Protein AF-A0A7V9KRQ6-F1 (afdb_monomer_lite)

Structure (mmCIF, N/CA/C/O backbone):
data_AF-A0A7V9KRQ6-F1
#
_entry.id   AF-A0A7V9KRQ6-F1
#
loop_
_atom_site.group_PDB
_atom_site.id
_atom_site.type_symbol
_atom_site.label_atom_id
_atom_site.label_alt_id
_atom_site.label_comp_id
_atom_site.label_asym_id
_atom_site.label_entity_id
_atom_site.label_seq_id
_atom_site.pdbx_PDB_ins_code
_atom_site.Cartn_x
_atom_site.Cartn_y
_atom_site.Cartn_z
_atom_site.occupancy
_atom_site.B_iso_or_equiv
_atom_site.auth_seq_id
_atom_site.auth_comp_id
_atom_site.auth_asym_id
_atom_site.auth_atom_id
_atom_site.pdbx_PDB_model_num
ATOM 1 N N . MET A 1 1 ? -19.662 10.108 9.192 1.00 60.44 1 MET A N 1
ATOM 2 C CA . MET A 1 1 ? -18.984 8.832 8.853 1.00 60.44 1 MET A CA 1
ATOM 3 C C . MET A 1 1 ? -18.517 8.176 10.143 1.00 60.44 1 MET A C 1
ATOM 5 O O . MET A 1 1 ? -18.017 8.896 10.993 1.00 60.44 1 MET A O 1
ATOM 9 N N . SER A 1 2 ? -18.672 6.861 10.329 1.00 86.44 2 SER A N 1
ATOM 10 C CA . SER A 1 2 ? -18.027 6.207 11.477 1.00 86.44 2 SER A CA 1
ATOM 11 C C . SER A 1 2 ? -16.511 6.175 11.256 1.00 86.44 2 SER A C 1
ATOM 13 O O . SER A 1 2 ? -16.066 5.881 10.147 1.00 86.44 2 SER A O 1
ATOM 15 N N . LEU A 1 3 ? -15.717 6.465 12.291 1.00 87.00 3 LEU A N 1
ATOM 16 C CA . LEU A 1 3 ? -14.243 6.459 12.225 1.00 87.00 3 LEU A CA 1
ATOM 17 C C . LEU A 1 3 ? -13.695 5.121 11.699 1.00 87.00 3 LEU A C 1
ATOM 19 O O . LEU A 1 3 ? -12.735 5.085 10.937 1.00 87.00 3 LEU A O 1
ATOM 23 N N . ARG A 1 4 ? -14.402 4.024 11.983 1.00 90.81 4 ARG A N 1
ATOM 24 C CA . ARG A 1 4 ? -14.142 2.709 11.392 1.00 90.81 4 ARG A CA 1
ATOM 25 C C . ARG A 1 4 ? -14.237 2.696 9.862 1.00 90.81 4 ARG A C 1
ATOM 27 O O . ARG A 1 4 ? -13.373 2.115 9.218 1.00 90.81 4 ARG A O 1
ATOM 34 N N . ARG A 1 5 ? -15.277 3.294 9.267 1.00 91.06 5 ARG A N 1
ATOM 35 C CA . ARG A 1 5 ? -15.410 3.365 7.798 1.00 91.06 5 ARG A CA 1
ATOM 36 C C . ARG A 1 5 ? -14.285 4.195 7.188 1.00 91.06 5 ARG A C 1
ATOM 38 O O . ARG A 1 5 ? -13.767 3.795 6.156 1.00 91.06 5 ARG A O 1
ATOM 45 N N . LEU A 1 6 ? -13.895 5.285 7.853 1.00 92.25 6 LEU A N 1
ATOM 46 C CA . LEU A 1 6 ? -12.778 6.125 7.421 1.00 92.25 6 LEU A CA 1
ATOM 47 C C . LEU A 1 6 ? -11.448 5.351 7.415 1.00 92.25 6 LEU A C 1
ATOM 49 O O . LEU A 1 6 ? -10.707 5.417 6.440 1.00 92.25 6 LEU A O 1
ATOM 53 N N . ALA A 1 7 ? -11.166 4.574 8.465 1.00 92.69 7 ALA A N 1
ATOM 54 C CA . ALA A 1 7 ? -9.954 3.755 8.535 1.00 92.69 7 ALA A CA 1
ATOM 55 C C . ALA A 1 7 ? -9.872 2.749 7.371 1.00 92.69 7 ALA A C 1
ATOM 57 O O . ALA A 1 7 ? -8.847 2.647 6.703 1.00 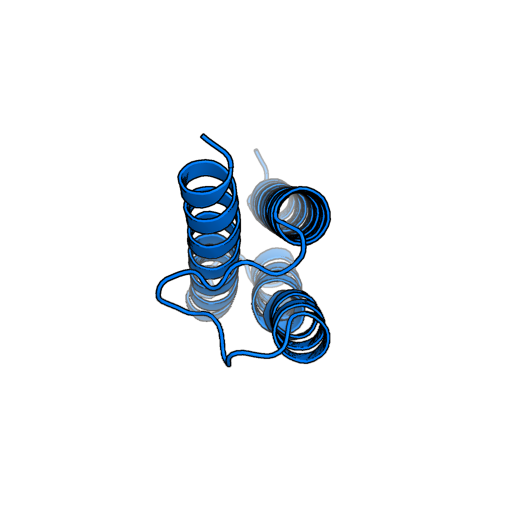92.69 7 ALA A O 1
ATOM 58 N N . TRP A 1 8 ? -10.975 2.055 7.074 1.00 94.88 8 TRP A N 1
ATOM 59 C CA . TRP A 1 8 ? -11.027 1.102 5.961 1.00 94.88 8 TRP A CA 1
ATOM 60 C C . TRP A 1 8 ? -11.016 1.768 4.582 1.00 94.88 8 TRP A C 1
ATOM 62 O O . TRP A 1 8 ? -10.435 1.209 3.656 1.00 94.88 8 TRP A O 1
ATOM 72 N N . SER A 1 9 ? -11.606 2.959 4.423 1.00 95.50 9 SER A N 1
ATOM 73 C CA . SER A 1 9 ? -11.515 3.696 3.157 1.00 95.50 9 SER A CA 1
ATOM 74 C C . SER A 1 9 ? -10.098 4.191 2.890 1.00 95.50 9 SER A C 1
ATOM 76 O O . SER A 1 9 ? -9.633 4.103 1.759 1.00 95.50 9 SER A O 1
ATOM 78 N N . LEU A 1 10 ? -9.395 4.664 3.924 1.00 94.94 10 LEU A N 1
ATOM 79 C CA . LEU A 1 10 ? -7.992 5.057 3.802 1.00 94.94 10 LEU A CA 1
ATOM 80 C C . LEU A 1 10 ? -7.108 3.850 3.489 1.00 94.94 10 LEU A C 1
ATOM 82 O O . LEU A 1 10 ? -6.258 3.939 2.615 1.00 94.94 10 LEU A O 1
ATOM 86 N N . TRP A 1 11 ? -7.357 2.703 4.124 1.00 97.69 11 TRP A N 1
ATOM 87 C CA . TRP A 1 11 ? -6.672 1.461 3.771 1.00 97.69 11 TRP A CA 1
ATOM 88 C C . TRP A 1 11 ? -6.903 1.070 2.306 1.00 97.69 11 TRP A C 1
ATOM 90 O O . TRP A 1 11 ? -5.951 0.749 1.600 1.00 97.69 11 TRP A O 1
ATOM 100 N N . GLY A 1 12 ? -8.147 1.158 1.823 1.00 97.12 12 GLY A N 1
ATOM 101 C CA . GLY A 1 12 ? -8.467 0.914 0.415 1.00 97.12 12 GLY A CA 1
ATOM 102 C C . GLY A 1 12 ? -7.746 1.880 -0.530 1.00 97.12 12 GLY A C 1
ATOM 103 O O . GLY A 1 12 ? -7.276 1.460 -1.585 1.00 97.12 12 GLY A O 1
ATOM 104 N N . ALA A 1 13 ? -7.592 3.147 -0.132 1.00 97.19 13 ALA A N 1
ATOM 105 C CA . ALA A 1 13 ? -6.787 4.116 -0.872 1.00 97.19 13 ALA A CA 1
ATOM 106 C C . ALA A 1 13 ? -5.304 3.715 -0.909 1.00 97.19 13 ALA A C 1
ATOM 108 O O . ALA A 1 13 ? -4.710 3.757 -1.983 1.00 97.19 13 ALA A O 1
ATOM 109 N N . CYS A 1 14 ? -4.726 3.251 0.208 1.00 97.19 14 CYS A N 1
ATOM 110 C CA . CYS A 1 14 ? -3.357 2.725 0.227 1.00 97.19 14 CYS A CA 1
ATOM 111 C C . CYS A 1 14 ? -3.192 1.569 -0.765 1.00 97.19 14 CYS A C 1
ATOM 113 O O . CYS A 1 14 ? -2.271 1.589 -1.570 1.00 97.19 14 CYS A O 1
ATOM 115 N N . VAL A 1 15 ? -4.114 0.598 -0.759 1.00 97.69 15 VAL A N 1
ATOM 116 C CA . VAL A 1 15 ? -4.089 -0.533 -1.702 1.00 97.69 15 VAL A CA 1
ATOM 117 C C . VAL A 1 15 ? -4.162 -0.046 -3.150 1.00 97.69 15 VAL A C 1
ATOM 119 O O . VAL A 1 15 ? -3.380 -0.496 -3.984 1.00 97.69 15 VAL A O 1
ATOM 122 N N . GLY A 1 16 ? -5.065 0.889 -3.454 1.00 97.75 16 GLY A N 1
ATOM 123 C CA . GLY A 1 16 ? -5.194 1.460 -4.796 1.00 97.75 16 GLY A CA 1
ATOM 124 C C . GLY A 1 16 ? -3.923 2.169 -5.268 1.00 97.75 16 GLY A C 1
ATOM 125 O O . GLY A 1 16 ? -3.503 1.977 -6.406 1.00 97.75 16 GLY A O 1
ATOM 126 N N . LEU A 1 17 ? -3.279 2.936 -4.388 1.00 96.50 17 LEU A N 1
ATOM 127 C CA . LEU A 1 17 ? -2.026 3.631 -4.686 1.00 96.50 17 LEU A CA 1
ATOM 128 C C . LEU A 1 17 ? -0.859 2.661 -4.878 1.00 96.50 17 LEU A C 1
ATOM 130 O O . LEU A 1 17 ? -0.113 2.805 -5.840 1.00 96.50 17 LEU A O 1
ATOM 134 N N . THR A 1 18 ? -0.740 1.627 -4.040 1.00 95.31 18 THR A N 1
ATOM 135 C CA . THR A 1 18 ? 0.271 0.577 -4.230 1.00 95.31 18 THR A CA 1
ATOM 136 C C . THR A 1 18 ? 0.075 -0.138 -5.567 1.00 95.31 18 THR A C 1
ATOM 138 O O . THR A 1 18 ? 1.040 -0.358 -6.292 1.00 95.31 18 THR A O 1
ATOM 141 N N . LEU A 1 19 ? -1.167 -0.457 -5.947 1.00 96.81 19 LEU A N 1
ATOM 142 C CA . LEU A 1 19 ? -1.451 -1.040 -7.262 1.00 96.81 19 LEU A CA 1
ATOM 143 C C . LEU A 1 19 ? -1.072 -0.092 -8.405 1.00 96.81 19 LEU A C 1
ATOM 145 O O . LEU A 1 19 ? -0.502 -0.545 -9.394 1.00 96.81 19 LEU A O 1
ATOM 149 N N . ALA A 1 20 ? -1.341 1.209 -8.272 1.00 95.62 20 ALA A N 1
ATOM 150 C CA . ALA A 1 20 ? -0.919 2.203 -9.256 1.00 95.62 20 ALA A CA 1
ATOM 151 C C . ALA A 1 20 ? 0.614 2.271 -9.380 1.00 95.62 20 ALA A C 1
ATOM 153 O O . ALA A 1 20 ? 1.127 2.261 -10.497 1.00 95.62 20 ALA A O 1
ATOM 154 N N . GLY A 1 21 ? 1.342 2.259 -8.258 1.00 92.62 21 GLY A N 1
ATOM 155 C CA . GLY A 1 21 ? 2.808 2.181 -8.235 1.00 92.62 21 GLY A CA 1
ATOM 156 C C . GLY A 1 21 ? 3.337 0.947 -8.968 1.00 92.62 21 GLY A C 1
ATOM 157 O O . GLY A 1 21 ? 4.184 1.069 -9.850 1.00 92.62 21 GLY A O 1
ATOM 158 N N . LEU A 1 22 ? 2.757 -0.232 -8.711 1.00 92.62 22 LEU A N 1
ATOM 159 C CA . LEU A 1 22 ? 3.117 -1.469 -9.416 1.00 92.62 22 LEU A CA 1
ATOM 160 C C . LEU A 1 22 ? 2.835 -1.400 -10.922 1.00 92.62 22 LEU A C 1
ATOM 162 O O . LEU A 1 22 ? 3.633 -1.889 -11.721 1.00 92.62 22 LEU A O 1
ATOM 166 N N . VAL A 1 23 ? 1.719 -0.789 -11.329 1.00 94.44 23 VAL A N 1
ATOM 167 C CA . VAL A 1 23 ? 1.415 -0.571 -12.750 1.00 94.44 23 VAL A CA 1
ATOM 168 C C . VAL A 1 23 ? 2.476 0.321 -13.386 1.00 94.44 23 VAL A C 1
ATOM 170 O O . VAL A 1 23 ? 3.008 -0.038 -14.435 1.00 94.44 23 VAL A O 1
ATOM 173 N N . PHE A 1 24 ? 2.838 1.437 -12.749 1.00 92.44 24 PHE A N 1
ATOM 174 C CA . PHE A 1 24 ? 3.893 2.308 -13.264 1.00 92.44 24 PHE A CA 1
ATOM 175 C C . PHE A 1 24 ? 5.247 1.613 -13.312 1.00 92.44 24 PHE A C 1
ATOM 177 O O . PHE A 1 24 ? 5.937 1.741 -14.312 1.00 92.44 24 PHE A O 1
ATOM 184 N N . LEU A 1 25 ? 5.606 0.817 -12.306 1.00 89.75 25 LEU A N 1
ATOM 185 C CA . LEU A 1 25 ? 6.841 0.034 -12.306 1.00 89.75 25 LEU A CA 1
ATOM 186 C C . LEU A 1 25 ? 6.946 -0.880 -13.540 1.00 89.75 25 LEU A C 1
ATOM 188 O O . LEU A 1 25 ? 8.009 -0.965 -14.161 1.00 89.75 25 LEU A O 1
ATOM 192 N N . VAL A 1 26 ? 5.839 -1.533 -13.912 1.00 90.69 26 VAL A N 1
ATOM 193 C CA . VAL A 1 26 ? 5.756 -2.372 -15.117 1.00 90.69 26 VAL A CA 1
ATOM 194 C C . VAL A 1 26 ? 5.840 -1.525 -16.388 1.00 90.69 26 VAL A C 1
ATOM 196 O O . VAL A 1 26 ? 6.612 -1.863 -17.284 1.00 90.69 26 VAL A O 1
ATOM 199 N N . LEU A 1 27 ? 5.088 -0.421 -16.468 1.00 91.62 27 LEU A N 1
ATOM 200 C CA . LEU A 1 27 ? 5.079 0.474 -17.636 1.00 91.62 27 LEU A CA 1
ATOM 201 C C . LEU A 1 27 ? 6.442 1.125 -17.891 1.00 91.62 27 LEU A C 1
ATOM 203 O O . LEU A 1 27 ? 6.860 1.271 -19.035 1.00 91.62 27 LEU A O 1
ATOM 207 N N . ASN A 1 28 ? 7.152 1.453 -16.819 1.00 89.06 28 ASN A N 1
ATOM 208 C CA . ASN A 1 28 ? 8.472 2.066 -16.830 1.00 89.06 28 ASN A CA 1
ATOM 209 C C . ASN A 1 28 ? 9.589 1.063 -17.166 1.00 89.06 28 ASN A C 1
ATOM 211 O O . ASN A 1 28 ? 10.754 1.438 -17.278 1.00 89.06 28 ASN A 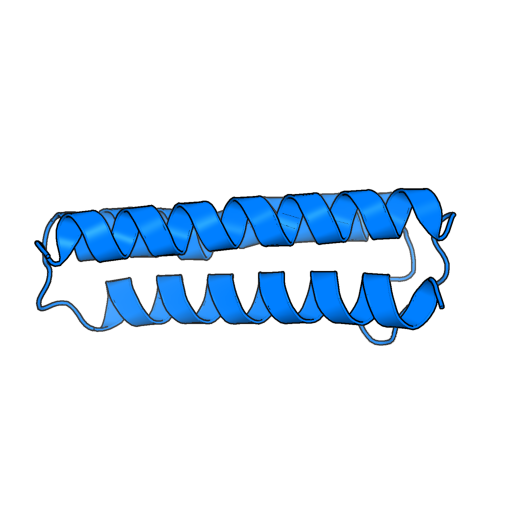O 1
ATOM 215 N N . GLY A 1 29 ? 9.273 -0.229 -17.313 1.00 81.38 29 GLY A N 1
ATOM 216 C CA . GLY A 1 29 ? 10.266 -1.260 -17.616 1.00 81.38 29 GLY A CA 1
ATOM 217 C C . GLY A 1 29 ? 11.352 -1.385 -16.542 1.00 81.38 29 GLY A C 1
ATOM 218 O O . GLY A 1 29 ? 12.462 -1.825 -16.835 1.00 81.38 29 GLY A O 1
ATOM 219 N N . GLY A 1 30 ? 11.056 -0.970 -15.306 1.00 70.62 30 GLY A N 1
ATOM 220 C CA . GLY A 1 30 ? 12.030 -0.943 -14.221 1.00 70.62 30 GLY A CA 1
ATOM 221 C C . GLY A 1 30 ? 13.042 0.206 -14.280 1.00 70.62 30 GLY A C 1
ATOM 222 O O . GLY A 1 30 ? 14.110 0.080 -13.673 1.00 70.62 30 GLY A O 1
ATOM 223 N N . THR A 1 31 ? 12.757 1.314 -14.984 1.00 75.75 31 THR A N 1
ATOM 224 C CA . THR A 1 31 ? 13.553 2.540 -14.813 1.00 75.75 31 THR A CA 1
ATOM 225 C C . THR A 1 31 ? 13.571 2.953 -13.345 1.00 75.75 31 THR A C 1
ATOM 227 O O . THR A 1 31 ? 12.564 2.948 -12.637 1.00 75.75 31 THR A O 1
ATOM 230 N N . ARG A 1 32 ? 14.773 3.282 -12.873 1.00 75.12 32 ARG A N 1
ATOM 231 C CA . ARG A 1 32 ? 15.015 3.618 -11.473 1.00 75.12 32 ARG A CA 1
ATOM 232 C C . ARG A 1 32 ? 14.497 5.022 -11.189 1.00 75.12 32 ARG A C 1
ATOM 234 O O . ARG A 1 32 ? 14.922 5.975 -11.835 1.00 75.12 32 ARG A O 1
ATOM 241 N N . HIS A 1 33 ? 13.638 5.143 -10.187 1.00 76.56 33 HIS A N 1
ATOM 242 C CA . HIS A 1 33 ? 13.306 6.420 -9.556 1.00 76.56 33 HIS A CA 1
ATOM 243 C C . HIS A 1 33 ? 14.145 6.622 -8.285 1.00 76.56 33 HIS A C 1
ATOM 245 O O . HIS A 1 33 ? 14.886 5.732 -7.868 1.00 76.56 33 HIS A O 1
ATOM 251 N N . ALA A 1 34 ? 14.031 7.800 -7.665 1.00 77.94 34 ALA A N 1
ATOM 252 C CA . ALA A 1 34 ? 14.869 8.233 -6.540 1.00 77.94 34 ALA A CA 1
ATOM 253 C C . ALA A 1 34 ? 14.915 7.258 -5.343 1.00 77.94 34 ALA A C 1
ATOM 255 O O . ALA A 1 34 ? 15.929 7.199 -4.656 1.00 77.94 34 ALA A O 1
ATOM 256 N N . ASN A 1 35 ? 13.853 6.472 -5.135 1.00 78.12 35 ASN A N 1
ATOM 257 C CA . ASN A 1 35 ? 13.739 5.495 -4.044 1.00 78.12 35 ASN A CA 1
ATOM 258 C C . ASN A 1 35 ? 13.890 4.033 -4.485 1.00 78.12 35 ASN A C 1
ATOM 260 O O . ASN A 1 35 ? 13.691 3.130 -3.677 1.00 78.12 35 ASN A O 1
ATOM 264 N N . SER A 1 36 ? 14.221 3.781 -5.753 1.00 82.25 36 SER A N 1
ATOM 265 C CA . SER A 1 36 ? 14.441 2.417 -6.230 1.00 82.25 36 SER A CA 1
ATOM 266 C C . SER A 1 36 ? 15.693 1.821 -5.584 1.00 82.25 36 SER A C 1
ATOM 268 O O . SER A 1 36 ? 16.764 2.432 -5.575 1.00 82.25 36 SER A O 1
ATOM 270 N N . ILE A 1 37 ? 15.588 0.576 -5.122 1.00 82.62 37 ILE A N 1
ATOM 271 C CA . ILE A 1 37 ? 16.707 -0.234 -4.611 1.00 82.62 37 ILE A CA 1
ATOM 272 C C . ILE A 1 37 ? 17.510 -0.825 -5.795 1.00 82.62 37 ILE A C 1
ATOM 274 O O . ILE A 1 37 ? 18.497 -1.543 -5.638 1.00 82.62 37 ILE A O 1
ATOM 278 N N . GLY A 1 38 ? 17.114 -0.493 -7.027 1.00 82.31 38 GLY A N 1
ATOM 279 C CA . GLY A 1 38 ? 17.795 -0.839 -8.267 1.00 82.31 38 GLY A CA 1
ATOM 280 C C . GLY A 1 38 ? 17.412 -2.199 -8.842 1.00 82.31 38 GLY A C 1
ATOM 281 O O . GLY A 1 38 ? 17.986 -2.580 -9.869 1.00 82.31 38 GLY A O 1
ATOM 282 N N . SER A 1 39 ? 16.451 -2.890 -8.215 1.00 88.31 39 SER A N 1
ATOM 283 C CA . SER A 1 39 ? 15.830 -4.128 -8.688 1.00 88.31 39 SER A CA 1
ATOM 284 C C . SER A 1 39 ? 14.301 -3.991 -8.657 1.00 88.31 39 SER A C 1
ATOM 286 O O . SER A 1 39 ? 13.733 -3.936 -7.566 1.00 88.31 39 SER A O 1
ATOM 288 N N . PRO A 1 40 ? 13.619 -4.031 -9.818 1.00 86.94 40 PRO A N 1
ATOM 289 C CA . PRO A 1 40 ? 12.165 -3.869 -9.894 1.00 86.94 40 PRO A CA 1
ATOM 290 C C . PRO A 1 40 ? 11.405 -4.906 -9.064 1.00 86.94 40 PRO A C 1
ATOM 292 O O . PRO A 1 40 ? 10.391 -4.610 -8.444 1.00 86.94 40 PRO A O 1
ATOM 295 N N . VAL A 1 41 ? 11.912 -6.141 -9.011 1.00 90.38 41 VAL A N 1
ATOM 296 C CA . VAL A 1 41 ? 11.291 -7.213 -8.222 1.00 90.38 41 VAL A CA 1
ATOM 297 C C . VAL A 1 41 ? 11.368 -6.900 -6.730 1.00 90.38 41 VAL A C 1
ATOM 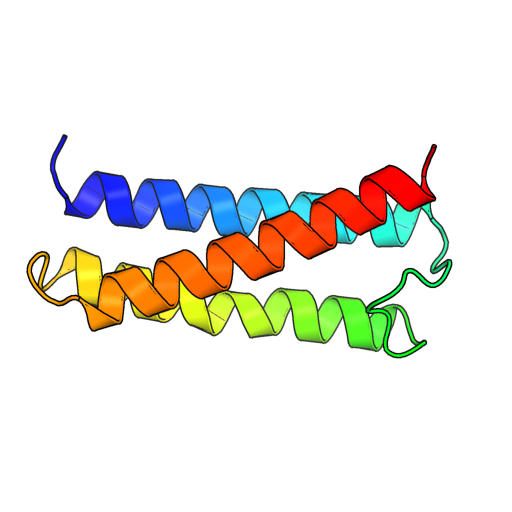299 O O . VAL A 1 41 ? 10.401 -7.115 -6.005 1.00 90.38 41 VAL A O 1
ATOM 302 N N . VAL A 1 42 ? 12.509 -6.388 -6.268 1.00 91.19 42 VAL A N 1
ATOM 303 C CA . VAL A 1 42 ? 12.699 -6.033 -4.858 1.00 91.19 42 VAL A CA 1
ATOM 304 C C . VAL A 1 42 ? 11.820 -4.837 -4.505 1.00 91.19 42 VAL A C 1
ATOM 306 O O . VAL A 1 42 ? 11.115 -4.897 -3.502 1.00 91.19 42 VAL A O 1
ATOM 309 N N . ASP A 1 43 ? 11.786 -3.815 -5.360 1.00 90.00 43 ASP A N 1
ATOM 310 C CA . ASP A 1 43 ? 10.938 -2.631 -5.183 1.00 90.00 43 ASP A CA 1
ATOM 311 C C . ASP A 1 43 ? 9.451 -3.024 -5.081 1.00 90.00 43 ASP A C 1
ATOM 313 O O . ASP A 1 43 ? 8.772 -2.636 -4.130 1.00 90.00 43 ASP A O 1
ATOM 317 N N . ALA A 1 44 ? 8.967 -3.905 -5.967 1.00 91.56 44 ALA A N 1
ATOM 318 C CA . ALA A 1 44 ? 7.601 -4.432 -5.914 1.00 91.56 44 ALA A CA 1
ATOM 319 C C . ALA A 1 44 ? 7.307 -5.199 -4.613 1.00 91.56 44 ALA A C 1
ATOM 321 O O . ALA A 1 44 ? 6.259 -5.006 -3.993 1.00 91.56 44 ALA A O 1
ATOM 322 N N . VAL A 1 45 ? 8.227 -6.069 -4.180 1.00 94.69 45 VAL A N 1
ATOM 323 C CA . VAL A 1 45 ? 8.076 -6.839 -2.935 1.00 94.69 45 VAL A CA 1
ATOM 324 C C . VAL A 1 45 ? 8.009 -5.906 -1.731 1.00 94.69 45 VAL A C 1
ATOM 326 O O . VAL A 1 45 ? 7.129 -6.076 -0.887 1.00 94.69 45 VAL A O 1
ATOM 329 N N . PHE A 1 46 ? 8.888 -4.905 -1.653 1.00 91.75 46 PHE A N 1
ATOM 330 C CA . PHE A 1 46 ? 8.846 -3.928 -0.571 1.00 91.75 46 PHE A CA 1
ATOM 331 C C . PHE A 1 46 ? 7.562 -3.101 -0.615 1.00 91.75 46 PHE A C 1
ATOM 333 O O . PHE A 1 46 ? 6.897 -3.016 0.414 1.00 91.75 46 PHE A O 1
ATOM 340 N N . GLY A 1 47 ? 7.138 -2.594 -1.775 1.00 91.38 47 GLY A N 1
ATOM 341 C CA . GLY A 1 47 ? 5.872 -1.866 -1.912 1.00 91.38 47 GLY A CA 1
ATOM 342 C C . GLY A 1 47 ? 4.673 -2.651 -1.363 1.00 91.38 47 GLY A C 1
ATOM 343 O O . GLY A 1 47 ? 3.862 -2.117 -0.604 1.00 91.38 47 GLY A O 1
ATOM 344 N N . VAL A 1 48 ? 4.608 -3.958 -1.645 1.00 94.62 48 VAL A N 1
ATOM 345 C CA . VAL A 1 48 ? 3.572 -4.846 -1.092 1.00 94.62 48 VAL A CA 1
ATOM 346 C C . VAL A 1 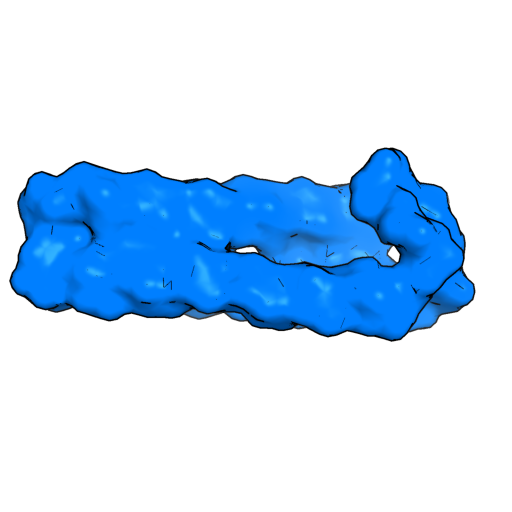48 ? 3.763 -5.090 0.407 1.00 94.62 48 VAL A C 1
ATOM 348 O O . VAL A 1 48 ? 2.793 -5.035 1.159 1.00 94.62 48 VAL A O 1
ATOM 351 N N . LEU A 1 49 ? 4.986 -5.332 0.887 1.00 95.00 49 LEU A N 1
ATOM 352 C CA . LEU A 1 49 ? 5.247 -5.537 2.318 1.00 95.00 49 LEU A CA 1
ATOM 353 C C . LEU A 1 49 ? 4.911 -4.296 3.152 1.00 95.00 49 LEU A C 1
ATOM 355 O O . LEU A 1 49 ? 4.415 -4.427 4.275 1.00 95.00 49 LEU A O 1
ATOM 359 N N . PHE A 1 50 ? 5.106 -3.099 2.600 1.00 92.88 50 PHE A N 1
ATOM 360 C CA . PHE A 1 50 ? 4.750 -1.842 3.248 1.00 92.88 50 PHE A CA 1
ATOM 361 C C . PHE A 1 50 ? 3.239 -1.704 3.492 1.00 92.88 50 PHE A C 1
ATOM 363 O O . PHE A 1 50 ? 2.860 -1.017 4.441 1.00 92.88 50 PHE A O 1
ATOM 370 N N . LEU A 1 51 ? 2.371 -2.437 2.774 1.00 95.06 51 LEU A N 1
ATOM 371 C CA . LEU A 1 51 ? 0.934 -2.524 3.094 1.00 95.06 51 LEU A CA 1
ATOM 372 C C . LEU A 1 51 ? 0.654 -3.147 4.469 1.00 95.06 51 LEU A C 1
ATOM 374 O O . LEU A 1 51 ? -0.450 -2.985 4.999 1.00 95.06 51 LEU A O 1
ATOM 378 N N . THR A 1 52 ? 1.635 -3.789 5.105 1.00 96.19 52 THR A N 1
ATOM 379 C CA . THR A 1 52 ? 1.508 -4.252 6.494 1.00 96.19 52 THR A CA 1
ATOM 380 C C . THR A 1 52 ? 1.226 -3.084 7.442 1.00 96.19 52 THR A C 1
ATOM 382 O O . THR A 1 52 ? 0.357 -3.204 8.304 1.00 96.19 52 THR A O 1
ATOM 385 N N . PHE A 1 53 ? 1.870 -1.925 7.245 1.00 93.75 53 PHE A N 1
ATOM 386 C CA . PHE A 1 53 ? 1.652 -0.734 8.073 1.00 93.75 53 PHE A CA 1
ATOM 387 C C . PHE A 1 53 ? 0.197 -0.245 8.048 1.00 93.75 53 PHE A C 1
ATOM 389 O O . PHE A 1 53 ? -0.436 -0.243 9.108 1.00 93.75 53 PHE A O 1
ATOM 396 N N . PRO A 1 54 ? -0.398 0.104 6.889 1.00 95.75 54 PRO A N 1
ATOM 397 C CA . PRO A 1 54 ? -1.780 0.551 6.852 1.00 95.75 54 PRO A CA 1
ATOM 398 C C . PRO A 1 54 ? -2.757 -0.564 7.221 1.00 95.75 54 PRO A C 1
ATOM 400 O O . PRO A 1 54 ? -3.816 -0.264 7.763 1.00 95.75 54 PRO A O 1
ATOM 403 N N . THR A 1 55 ? -2.422 -1.840 7.000 1.00 96.25 55 THR A N 1
ATOM 404 C CA . THR A 1 55 ? -3.268 -2.969 7.427 1.00 96.25 55 THR A CA 1
ATOM 405 C C . THR A 1 55 ? -3.354 -3.060 8.950 1.00 96.25 55 THR A C 1
ATOM 407 O O . THR A 1 55 ? -4.453 -3.133 9.505 1.00 96.25 55 THR A O 1
ATOM 410 N N . VAL A 1 56 ? -2.215 -2.982 9.644 1.00 96.31 56 VAL A N 1
ATOM 411 C CA . VAL A 1 56 ? -2.167 -2.934 11.114 1.00 96.31 56 VAL A CA 1
ATOM 412 C C . VAL A 1 56 ? -2.840 -1.660 11.628 1.00 96.31 56 VAL A C 1
ATOM 414 O O . VAL A 1 56 ? -3.663 -1.726 12.541 1.00 96.31 56 VAL A O 1
ATOM 417 N N . GLY A 1 57 ? -2.565 -0.514 11.002 1.00 94.69 57 GLY A N 1
ATOM 418 C CA . GLY A 1 57 ? -3.176 0.766 11.355 1.00 94.69 57 GLY A CA 1
ATOM 419 C C . GLY A 1 57 ? -4.700 0.745 11.250 1.00 94.69 57 GLY A C 1
ATOM 420 O O . GLY A 1 57 ? -5.391 1.130 12.193 1.00 94.69 57 GLY A O 1
ATOM 421 N N . ALA A 1 58 ? -5.241 0.213 10.151 1.00 94.38 58 ALA A N 1
ATOM 422 C CA . ALA A 1 58 ? -6.679 0.062 9.946 1.00 94.38 58 ALA A CA 1
ATOM 423 C C . ALA A 1 58 ? -7.303 -0.916 10.944 1.00 94.38 58 ALA A C 1
ATOM 425 O O . ALA A 1 58 ? -8.371 -0.634 11.493 1.00 94.38 58 ALA A O 1
ATOM 426 N N . ALA A 1 59 ? -6.628 -2.030 11.244 1.00 94.44 59 ALA A N 1
ATOM 427 C CA . ALA A 1 59 ? -7.085 -2.975 12.254 1.00 94.44 59 ALA A CA 1
ATOM 428 C C . ALA A 1 59 ? -7.185 -2.317 13.642 1.00 94.44 59 ALA A C 1
ATOM 430 O O . ALA A 1 59 ? -8.227 -2.442 14.287 1.00 94.44 59 ALA A O 1
ATOM 431 N N . ILE A 1 60 ? -6.161 -1.567 14.065 1.00 94.06 60 ILE A N 1
ATOM 432 C CA . ILE A 1 60 ? -6.142 -0.848 15.349 1.00 94.06 60 ILE A CA 1
ATOM 433 C C . ILE A 1 60 ? -7.207 0.256 15.365 1.00 94.06 60 ILE A C 1
ATOM 435 O O . ILE A 1 60 ? -8.081 0.249 16.230 1.00 94.06 60 ILE A O 1
ATOM 439 N N . ALA A 1 61 ? -7.196 1.160 14.381 1.00 92.62 61 ALA A N 1
ATOM 440 C CA . ALA A 1 61 ? -8.111 2.301 14.317 1.00 92.62 61 ALA A CA 1
ATOM 441 C C . ALA A 1 61 ? -9.585 1.880 14.169 1.00 92.62 61 ALA A C 1
ATOM 443 O O . ALA A 1 61 ? -10.483 2.600 14.599 1.00 92.62 61 ALA A O 1
ATOM 444 N N . SER A 1 62 ? -9.860 0.706 13.586 1.00 91.88 62 SER A N 1
ATOM 445 C CA . SER A 1 62 ? -11.222 0.167 13.470 1.00 91.88 62 SER A CA 1
ATOM 446 C C . SER A 1 62 ? -11.800 -0.378 14.779 1.00 91.88 62 SER A C 1
ATOM 448 O O . SER A 1 62 ? -13.025 -0.475 14.885 1.00 91.88 62 SER A O 1
ATOM 450 N N . ARG A 1 63 ? -10.939 -0.751 15.737 1.00 91.12 63 ARG A N 1
ATOM 451 C CA . ARG A 1 63 ? -11.314 -1.289 17.055 1.00 91.12 63 ARG A CA 1
ATOM 452 C C . ARG A 1 63 ? -11.272 -0.208 18.132 1.00 91.12 63 ARG A C 1
ATOM 454 O O . ARG A 1 63 ? -12.206 -0.105 18.914 1.00 91.12 63 ARG A O 1
ATOM 461 N N . GLU A 1 64 ? -10.231 0.619 18.111 1.00 90.44 64 GLU A N 1
ATOM 462 C CA . GLU A 1 64 ? -9.939 1.643 19.114 1.00 90.44 64 GLU A CA 1
ATOM 463 C C . GLU A 1 64 ? -9.743 2.994 18.406 1.00 90.44 64 GLU A C 1
ATOM 465 O O . GLU A 1 64 ? -8.625 3.432 18.136 1.00 90.44 64 GLU A O 1
ATOM 470 N N . THR A 1 65 ? -10.835 3.669 18.044 1.00 81.19 65 THR A N 1
ATOM 471 C CA . THR A 1 65 ? -10.771 4.862 17.177 1.00 81.19 65 THR A CA 1
ATOM 472 C C . THR A 1 65 ? -10.037 6.050 17.807 1.00 81.19 65 THR A C 1
ATOM 474 O O . THR A 1 65 ? -9.593 6.936 17.080 1.00 81.19 65 THR A O 1
ATOM 477 N N . GLY A 1 66 ? -9.903 6.073 19.138 1.00 87.00 66 GLY A N 1
ATOM 478 C CA . GLY A 1 66 ? -9.115 7.065 19.878 1.00 87.00 66 GLY A CA 1
ATOM 479 C C . GLY A 1 66 ? -7.610 6.773 19.921 1.00 87.00 66 GLY A C 1
ATOM 480 O O . GLY A 1 66 ? -6.847 7.594 20.422 1.00 87.00 66 GLY A O 1
ATOM 481 N N . ASN A 1 67 ? -7.158 5.626 19.403 1.00 90.75 67 ASN A N 1
ATOM 482 C CA . ASN A 1 67 ? -5.751 5.252 19.432 1.00 90.75 67 ASN A CA 1
ATOM 483 C C . ASN A 1 67 ? -4.969 5.931 18.297 1.00 90.75 67 ASN A C 1
ATOM 485 O O . ASN A 1 67 ? -5.068 5.543 17.130 1.00 90.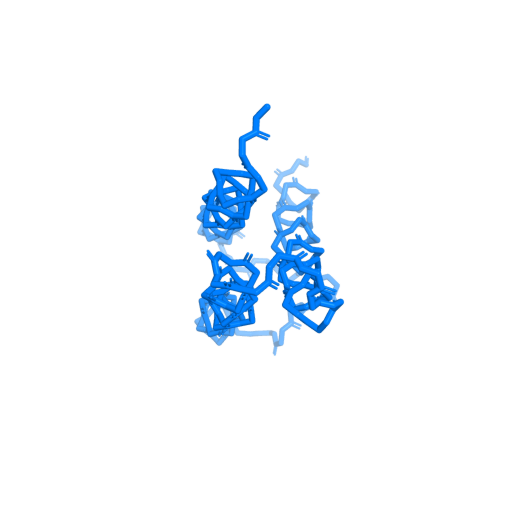75 67 ASN A O 1
ATOM 489 N N . ALA A 1 68 ? -4.141 6.911 18.660 1.00 92.75 68 ALA A N 1
ATOM 490 C CA . ALA A 1 68 ? -3.294 7.646 17.725 1.00 92.75 68 ALA A CA 1
ATOM 491 C C . ALA A 1 68 ? -2.314 6.745 16.948 1.00 92.75 68 ALA A C 1
ATOM 493 O O . ALA A 1 68 ? -2.033 7.024 15.786 1.00 92.75 68 ALA A O 1
ATOM 494 N N . ILE A 1 69 ? -1.835 5.641 17.534 1.00 94.50 69 ILE A N 1
ATOM 495 C CA . ILE A 1 69 ? -0.872 4.731 16.887 1.00 94.50 69 ILE A CA 1
ATOM 496 C C . ILE A 1 69 ? -1.495 4.070 15.655 1.00 94.50 69 ILE A C 1
ATOM 498 O O . ILE A 1 69 ? -0.842 3.968 14.617 1.00 94.50 69 ILE A O 1
ATOM 502 N N . GLY A 1 70 ? -2.770 3.674 15.737 1.00 92.62 70 GLY A N 1
ATOM 503 C CA . GLY A 1 70 ? -3.483 3.094 14.599 1.00 92.62 70 GLY A CA 1
ATOM 504 C C . GLY A 1 70 ? -3.527 4.056 13.413 1.00 92.62 70 GLY A C 1
ATOM 505 O O . GLY A 1 70 ? -3.196 3.680 12.292 1.00 92.62 70 GLY A O 1
ATOM 506 N N . TRP A 1 71 ? -3.845 5.323 13.679 1.00 95.69 71 TRP A N 1
ATOM 507 C CA . TRP A 1 71 ? -3.864 6.374 12.662 1.00 95.69 71 TRP A CA 1
ATOM 508 C C . TRP A 1 71 ? -2.472 6.718 12.124 1.00 95.69 71 TRP A C 1
ATOM 510 O O . TRP A 1 71 ? -2.344 6.946 10.925 1.00 95.69 71 TRP A O 1
ATOM 520 N N . LEU A 1 72 ? -1.429 6.697 12.963 1.00 95.88 72 LEU A N 1
ATOM 521 C CA . LEU A 1 72 ? -0.043 6.917 12.533 1.00 95.88 72 LEU A CA 1
ATOM 522 C C . LEU A 1 72 ? 0.431 5.839 11.554 1.00 95.88 72 LEU A C 1
ATOM 524 O O . LEU A 1 72 ? 0.983 6.166 10.509 1.00 95.88 72 LEU A O 1
ATOM 528 N N . PHE A 1 73 ? 0.169 4.565 11.850 1.00 95.38 73 PHE A N 1
ATOM 529 C CA . PHE A 1 73 ? 0.500 3.453 10.951 1.00 95.38 73 PHE A CA 1
ATOM 530 C C . PHE A 1 73 ? -0.249 3.551 9.616 1.00 95.38 73 PHE A C 1
ATOM 532 O O . PHE A 1 73 ? 0.320 3.299 8.553 1.00 95.38 73 PHE A O 1
ATOM 539 N N . LEU A 1 74 ? -1.518 3.960 9.668 1.00 94.75 74 LEU A N 1
ATOM 540 C CA . LEU A 1 74 ? -2.350 4.189 8.488 1.00 94.75 74 LEU A CA 1
ATOM 541 C C . LEU A 1 74 ? -1.818 5.346 7.631 1.00 94.75 74 LEU A C 1
ATOM 543 O O . LEU A 1 74 ? -1.680 5.195 6.420 1.00 94.75 74 LEU A O 1
ATOM 547 N N . GLY A 1 75 ? -1.466 6.467 8.264 1.00 95.19 75 GLY A N 1
ATOM 548 C CA . GLY A 1 75 ? -0.896 7.638 7.600 1.00 95.19 75 GLY A CA 1
ATOM 549 C C . GL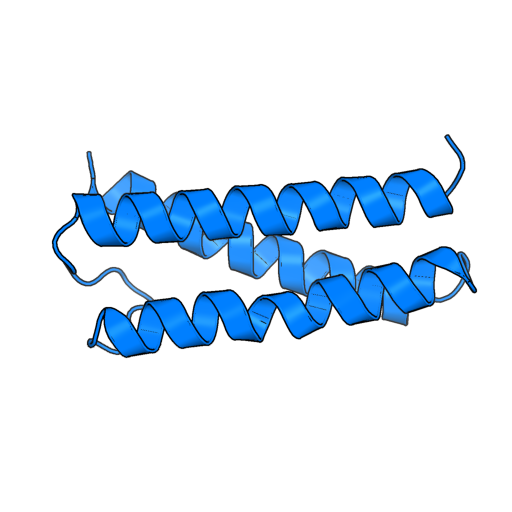Y A 1 75 ? 0.486 7.374 7.001 1.00 95.19 75 GLY A C 1
ATOM 550 O O . GLY A 1 75 ? 0.732 7.768 5.866 1.00 95.19 75 GLY A O 1
ATOM 551 N N . ALA A 1 76 ? 1.359 6.656 7.712 1.00 95.19 76 ALA A N 1
ATOM 552 C CA . ALA A 1 76 ? 2.675 6.269 7.203 1.00 95.19 76 ALA A CA 1
ATOM 553 C C . ALA A 1 76 ? 2.559 5.379 5.956 1.00 95.19 76 ALA A C 1
ATOM 555 O O . ALA A 1 76 ? 3.215 5.631 4.948 1.00 95.19 76 ALA A O 1
ATOM 556 N N . GLY A 1 77 ? 1.665 4.384 5.997 1.00 94.69 77 GLY A N 1
ATOM 557 C CA . GLY A 1 77 ? 1.365 3.536 4.846 1.00 94.69 77 GLY A CA 1
ATOM 558 C C . GLY A 1 77 ? 0.823 4.309 3.648 1.00 94.69 77 GLY A C 1
ATOM 559 O O . GLY A 1 77 ? 1.218 4.051 2.514 1.00 94.69 77 GLY A O 1
ATOM 560 N N . LEU A 1 78 ? -0.067 5.269 3.904 1.00 95.81 78 LEU A N 1
ATOM 561 C CA . LEU A 1 78 ? -0.626 6.124 2.863 1.00 95.81 78 LEU A CA 1
ATOM 562 C C . LEU A 1 78 ? 0.450 7.000 2.218 1.00 95.81 78 LEU A C 1
ATOM 564 O O . LEU A 1 78 ? 0.493 7.087 0.997 1.00 95.81 78 LEU A O 1
ATOM 568 N N . GLY A 1 79 ? 1.323 7.614 3.023 1.00 95.19 79 GLY A N 1
ATOM 569 C CA . GLY A 1 79 ? 2.432 8.433 2.535 1.00 95.19 79 GLY A CA 1
ATOM 570 C C . GLY A 1 79 ? 3.381 7.641 1.638 1.00 95.19 79 GLY A C 1
ATOM 571 O O . GLY A 1 79 ? 3.660 8.080 0.527 1.00 95.19 79 GLY A O 1
ATOM 572 N N . ALA A 1 80 ? 3.781 6.445 2.077 1.00 92.56 80 ALA A N 1
ATOM 573 C CA . ALA A 1 80 ? 4.639 5.560 1.292 1.00 92.56 80 ALA A CA 1
ATOM 574 C C . ALA A 1 80 ? 3.988 5.152 -0.043 1.00 92.56 80 ALA A C 1
ATOM 576 O O . ALA A 1 80 ? 4.620 5.238 -1.092 1.00 92.56 80 ALA A O 1
ATOM 577 N N . ALA A 1 81 ? 2.709 4.757 -0.027 1.00 94.00 81 ALA A N 1
ATOM 578 C CA . ALA A 1 81 ? 1.999 4.370 -1.246 1.00 94.00 81 ALA A CA 1
ATOM 579 C C . ALA A 1 81 ? 1.794 5.556 -2.207 1.00 94.00 81 ALA A C 1
ATOM 581 O O . ALA A 1 81 ? 1.902 5.393 -3.423 1.00 94.00 81 ALA A O 1
ATOM 582 N N . LEU A 1 82 ? 1.521 6.755 -1.675 1.00 95.75 82 LEU A N 1
ATOM 583 C CA . LEU A 1 82 ? 1.440 7.980 -2.472 1.00 95.75 82 LEU A CA 1
ATOM 584 C C . LEU A 1 82 ? 2.775 8.281 -3.147 1.00 95.75 82 LEU A C 1
ATOM 586 O O . LEU A 1 82 ? 2.805 8.465 -4.359 1.00 95.75 82 LEU A O 1
ATOM 590 N N . GLU A 1 83 ? 3.857 8.328 -2.374 1.00 93.44 83 GLU A N 1
ATOM 591 C CA . GLU A 1 83 ? 5.196 8.631 -2.874 1.00 93.44 83 GLU A CA 1
ATOM 592 C C . GLU A 1 83 ? 5.599 7.685 -4.007 1.00 93.44 83 GLU A C 1
ATOM 594 O O . GLU A 1 83 ? 5.971 8.149 -5.083 1.00 93.44 83 GLU A O 1
ATOM 599 N N . ASP A 1 84 ? 5.444 6.376 -3.801 1.00 90.44 84 ASP A N 1
ATOM 600 C CA . ASP A 1 84 ? 5.789 5.360 -4.796 1.00 90.44 84 ASP A CA 1
ATOM 601 C C . ASP A 1 84 ? 4.982 5.531 -6.094 1.00 90.44 84 ASP A C 1
ATOM 603 O O . ASP A 1 84 ? 5.537 5.595 -7.193 1.00 90.44 84 ASP A O 1
ATOM 607 N N . SER A 1 85 ? 3.664 5.730 -5.974 1.00 91.25 85 SER A N 1
ATOM 608 C CA . SER A 1 85 ? 2.795 5.956 -7.135 1.00 91.25 85 SER A CA 1
ATOM 609 C C . SER A 1 85 ? 3.123 7.248 -7.898 1.00 91.25 85 SER A C 1
ATOM 611 O O . SER A 1 85 ? 3.084 7.265 -9.129 1.00 91.25 85 SER A O 1
ATOM 613 N N . LEU A 1 86 ? 3.484 8.322 -7.189 1.00 94.31 86 LEU A N 1
ATOM 614 C CA . LEU A 1 86 ? 3.832 9.612 -7.786 1.00 94.31 86 LEU A CA 1
ATOM 615 C C . LEU A 1 86 ? 5.194 9.573 -8.474 1.00 94.31 86 LEU A C 1
ATOM 617 O O . LEU A 1 86 ? 5.340 10.141 -9.555 1.00 94.31 86 LEU A O 1
ATOM 621 N N . LEU A 1 87 ? 6.177 8.895 -7.881 1.00 92.06 87 LEU A N 1
ATOM 622 C CA . LEU A 1 87 ? 7.481 8.683 -8.507 1.00 92.06 87 LEU A CA 1
ATOM 623 C C . LEU A 1 87 ? 7.354 7.821 -9.765 1.00 92.06 87 LEU A C 1
ATOM 625 O O . LEU A 1 87 ? 7.952 8.150 -10.788 1.00 92.06 87 LEU A O 1
ATOM 629 N N . GLY A 1 88 ? 6.534 6.769 -9.715 1.00 90.31 88 GLY A N 1
ATOM 630 C CA . GLY A 1 88 ? 6.213 5.955 -10.883 1.00 90.31 88 GLY A CA 1
ATOM 631 C C . GLY A 1 88 ? 5.575 6.776 -12.007 1.00 90.31 88 GLY A C 1
ATOM 632 O O . GLY A 1 88 ? 6.015 6.691 -13.153 1.00 90.31 88 GLY A O 1
ATOM 633 N N . TYR A 1 89 ? 4.595 7.623 -11.679 1.00 90.88 89 TYR A N 1
ATOM 634 C CA . TYR A 1 89 ? 3.970 8.534 -12.640 1.00 90.88 89 TYR A CA 1
ATOM 635 C C . TYR A 1 89 ? 4.970 9.540 -13.231 1.00 90.88 89 TYR A C 1
ATOM 637 O O . TYR A 1 89 ? 4.989 9.753 -14.440 1.00 90.88 89 TYR A O 1
ATOM 645 N N . ALA A 1 90 ? 5.824 10.134 -12.395 1.00 90.88 90 ALA A N 1
ATOM 646 C CA . ALA A 1 90 ? 6.821 11.108 -12.832 1.00 90.88 90 ALA A CA 1
ATOM 647 C C . ALA A 1 90 ? 7.905 10.499 -13.735 1.00 90.88 90 ALA A C 1
ATOM 649 O O . ALA A 1 90 ? 8.463 11.210 -14.559 1.00 90.88 90 ALA A O 1
ATOM 650 N N . ALA A 1 91 ? 8.208 9.208 -13.581 1.00 87.69 91 ALA A N 1
ATOM 651 C CA . ALA A 1 91 ? 9.144 8.490 -14.447 1.00 87.69 91 ALA A CA 1
ATOM 652 C C . ALA A 1 91 ? 8.514 8.011 -15.769 1.00 87.69 91 ALA A C 1
ATOM 654 O O . ALA A 1 91 ? 9.245 7.670 -16.696 1.00 87.69 91 ALA A O 1
ATOM 655 N N . TYR A 1 92 ? 7.180 7.962 -15.836 1.00 82.69 92 TYR A N 1
ATOM 656 C CA . TYR A 1 92 ? 6.433 7.545 -17.023 1.00 82.69 92 TYR A CA 1
ATOM 657 C C . TYR A 1 92 ? 6.254 8.673 -18.055 1.00 82.69 92 TYR A C 1
ATOM 659 O O . TYR A 1 92 ? 6.181 8.389 -19.251 1.00 82.69 92 TYR A O 1
ATOM 667 N N . GLY A 1 93 ? 6.131 9.928 -17.599 1.00 71.12 93 GLY A N 1
ATOM 668 C CA . GLY A 1 93 ? 5.954 11.118 -18.449 1.00 71.12 93 GLY A CA 1
ATOM 669 C C . GLY A 1 93 ? 7.264 11.708 -18.951 1.00 71.12 93 GLY A C 1
ATOM 670 O O . GLY A 1 93 ? 7.262 12.190 -20.106 1.00 71.12 93 GLY A O 1
#

Foldseek 3Di:
DPQLVVLVVLLVLLVVLLVLLLVLCVLLVNDDFPPDPSDSVVVNVVSVVLSVQSVQLSVCCNVPVPDVSSVVSSVVSSVSSNVSNVRSVVSND

Secondary structure (DSSP, 8-state):
--HHHHHHHHHHHHHHHHHHHHHHHHHTTT---TT--S-HHHHHHHHHHHTHHHHHHHHHHHH-TT-HHHHHHHHHHHHHHHHHHHHHHHHH-

Radius of gyration: 14.09 Å; chains: 1; bounding box: 37×18×38 Å

Sequence (93 aa):
MSLRRLAWSLWGACVGLTLAGLVFLVLNGGTRHANSIGSPVVDAVFGVLFLTFPTVGAAIASRETGNAIGWLFLGAGLGAALEDSLLGYAAYG

pLDDT: mean 90.76, std 6.75, range [60.44, 97.75]